Protein AF-A0AAX3NUQ2-F1 (afdb_monomer_lite)

Secondary structure (DSSP, 8-state):
--PPP-TTPBPTTT-PBPEEEEHHHHHHHHHHT-----SS-HHHHTT--SEEEE-TTTTTTTTTTTSSSPPPEE-TTS-EE-HHHHHHSTT---

Foldseek 3Di:
DPDADDAQPAQPPHRAGWWKDALVLLVVLCVPVVDDQDRDDPVRVVVDDGMDTGGCVVCVVSQPVVHPFGNWTAHPVRDIDGSVVLCPDPPPDD

Organism: NCBI:txid656

Sequence (94 aa):
MKRYLKVGDRCKQCDTPRVDISHEILLEIQRELHPSIKSIPASVLAKGRDIYAICPCCDLYALGMDLETGYPFTEVDGQTTTIHELTSRPEWRW

Radius of gyration: 12.35 Å; chains: 1; bounding box: 36×27×27 Å

Structure (mmCIF, N/CA/C/O backbone):
data_AF-A0AAX3NUQ2-F1
#
_entry.id   AF-A0AAX3NUQ2-F1
#
loop_
_atom_site.group_PDB
_atom_site.id
_atom_site.type_symbol
_atom_site.label_atom_id
_atom_site.label_alt_id
_atom_site.label_comp_id
_atom_site.label_asym_id
_atom_site.label_entity_id
_atom_site.label_seq_id
_atom_site.pdbx_PDB_ins_code
_atom_site.Cartn_x
_atom_site.Cartn_y
_atom_site.Cartn_z
_atom_site.occupancy
_atom_site.B_iso_or_equiv
_atom_site.auth_seq_id
_atom_site.auth_comp_id
_atom_site.auth_asym_id
_atom_site.auth_atom_id
_atom_site.pdbx_PDB_model_num
ATOM 1 N N . MET A 1 1 ? -22.565 -11.580 -3.063 1.00 42.44 1 MET A N 1
ATOM 2 C CA . MET A 1 1 ? -21.564 -11.517 -1.969 1.00 42.44 1 MET A CA 1
ATOM 3 C C . MET A 1 1 ? -20.559 -10.414 -2.275 1.00 42.44 1 MET A C 1
ATOM 5 O O . MET A 1 1 ? -19.934 -10.473 -3.326 1.00 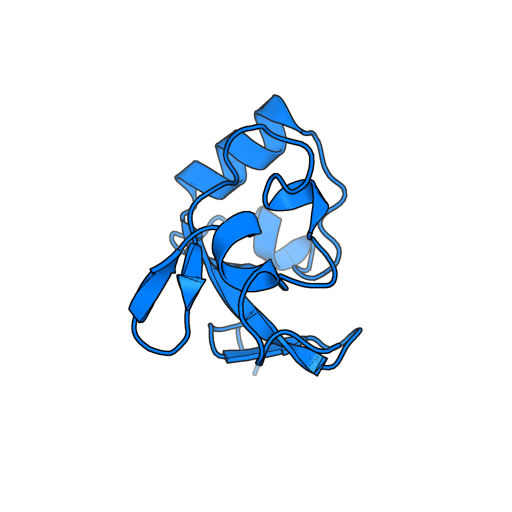42.44 1 MET A O 1
ATOM 9 N N . LYS A 1 2 ? -20.409 -9.397 -1.414 1.00 50.06 2 LYS A N 1
ATOM 10 C CA . LYS A 1 2 ? -19.323 -8.411 -1.562 1.00 50.06 2 LYS A CA 1
ATOM 11 C C . LYS A 1 2 ? -18.0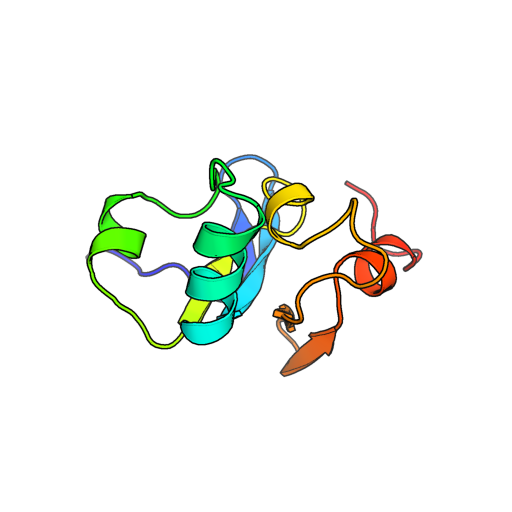21 -9.088 -1.123 1.00 50.06 2 LYS A C 1
ATOM 13 O O . LYS A 1 2 ? -17.809 -9.260 0.072 1.00 50.06 2 LYS A O 1
ATOM 18 N N . ARG A 1 3 ? -17.196 -9.538 -2.075 1.00 57.94 3 ARG A N 1
ATOM 19 C CA . ARG A 1 3 ? -15.827 -9.980 -1.770 1.00 57.94 3 ARG A CA 1
ATOM 20 C C . ARG A 1 3 ? -15.044 -8.771 -1.262 1.00 57.94 3 ARG A C 1
ATOM 22 O O . ARG A 1 3 ? -15.097 -7.699 -1.863 1.00 57.94 3 ARG A O 1
ATOM 29 N N . TYR A 1 4 ? -14.402 -8.938 -0.117 1.00 69.88 4 TYR A N 1
ATOM 30 C CA . TYR A 1 4 ? -13.520 -7.936 0.463 1.00 69.88 4 TYR A CA 1
ATOM 31 C C . TYR A 1 4 ? -12.175 -7.962 -0.259 1.00 69.88 4 TYR A C 1
ATOM 33 O O . TYR A 1 4 ? -11.750 -9.041 -0.660 1.00 69.88 4 TYR A O 1
ATOM 41 N N . LEU A 1 5 ? -11.553 -6.791 -0.424 1.00 82.50 5 LEU A N 1
ATOM 42 C CA . LEU A 1 5 ? -10.201 -6.674 -0.973 1.00 82.50 5 LEU A CA 1
ATOM 43 C C . LEU A 1 5 ? -9.204 -7.318 -0.005 1.00 82.50 5 LEU A C 1
ATOM 45 O O . LEU A 1 5 ? -9.346 -7.128 1.206 1.00 82.50 5 LEU A O 1
ATOM 49 N N . LYS A 1 6 ? -8.234 -8.055 -0.543 1.00 88.44 6 LYS A N 1
ATOM 50 C CA . LYS A 1 6 ? -7.173 -8.740 0.204 1.00 88.44 6 LYS A CA 1
ATOM 51 C C . LYS A 1 6 ? -5.800 -8.462 -0.407 1.00 88.44 6 LYS A C 1
ATOM 53 O O . LYS A 1 6 ? -5.717 -8.118 -1.588 1.00 88.44 6 LYS A O 1
ATOM 58 N N . VAL A 1 7 ? -4.740 -8.672 0.371 1.00 92.25 7 VAL A N 1
ATOM 59 C CA . VAL A 1 7 ? -3.376 -8.788 -0.155 1.00 92.25 7 VAL A CA 1
ATOM 60 C C . VAL A 1 7 ? -3.327 -9.765 -1.333 1.00 92.25 7 VAL A C 1
ATOM 62 O O . VAL A 1 7 ? -4.009 -10.793 -1.346 1.00 92.25 7 VAL A O 1
ATOM 65 N N . GLY A 1 8 ? -2.573 -9.406 -2.368 1.00 91.50 8 GLY A N 1
ATOM 66 C CA . GLY A 1 8 ? -2.438 -10.186 -3.596 1.00 91.50 8 GLY A CA 1
ATOM 67 C C . GLY A 1 8 ? -3.606 -10.078 -4.576 1.00 91.50 8 GLY A C 1
ATOM 68 O O . GLY A 1 8 ? -3.420 -10.401 -5.752 1.00 91.50 8 GLY A O 1
ATOM 69 N N . ASP A 1 9 ? -4.780 -9.574 -4.164 1.00 92.75 9 ASP A N 1
ATOM 70 C CA . ASP A 1 9 ? -5.843 -9.257 -5.121 1.00 92.75 9 ASP A CA 1
ATOM 71 C C . ASP A 1 9 ? -5.327 -8.215 -6.118 1.00 92.75 9 ASP A C 1
ATOM 73 O O . ASP A 1 9 ? -4.698 -7.218 -5.754 1.00 92.75 9 ASP A O 1
ATOM 77 N N . ARG A 1 10 ? -5.638 -8.419 -7.397 1.00 92.44 10 ARG A N 1
ATOM 78 C CA . ARG A 1 10 ? -5.223 -7.511 -8.465 1.00 92.44 10 ARG A CA 1
ATOM 79 C C . ARG A 1 10 ? -5.939 -6.167 -8.349 1.00 92.44 10 ARG A C 1
ATOM 81 O O . ARG A 1 10 ? -7.163 -6.093 -8.169 1.00 92.44 10 ARG A O 1
ATOM 88 N N . CYS A 1 11 ? -5.187 -5.072 -8.444 1.00 91.81 11 CYS A N 1
ATOM 89 C CA . CYS A 1 11 ? -5.773 -3.743 -8.511 1.00 91.81 11 CYS A CA 1
ATOM 90 C C . CYS A 1 11 ? -6.624 -3.606 -9.780 1.00 91.81 11 CYS A C 1
ATOM 92 O O . CYS A 1 11 ? -6.142 -3.800 -10.886 1.00 91.81 11 CYS A O 1
ATOM 94 N N . LYS A 1 12 ? -7.883 -3.180 -9.644 1.00 89.62 12 LYS A N 1
ATOM 95 C CA . LYS A 1 12 ? -8.782 -2.990 -10.795 1.00 89.62 12 LYS A CA 1
ATOM 96 C C . LYS A 1 12 ? -8.349 -1.880 -11.763 1.00 89.62 12 LYS A C 1
ATOM 98 O O . LYS A 1 12 ? -8.940 -1.774 -12.829 1.00 89.62 12 LYS A O 1
ATOM 103 N N . GLN A 1 13 ? -7.405 -1.025 -11.364 1.00 89.94 13 GLN A N 1
ATOM 104 C CA . GLN A 1 13 ? -6.940 0.114 -12.162 1.00 89.94 13 GLN A CA 1
ATOM 105 C C . GLN A 1 13 ? -5.680 -0.204 -12.974 1.00 89.94 13 GLN A C 1
ATOM 107 O O . GLN A 1 13 ? -5.599 0.209 -14.123 1.00 89.94 13 GLN A O 1
ATOM 112 N N . CYS A 1 14 ? -4.715 -0.925 -12.397 1.00 91.88 14 CYS A N 1
ATOM 113 C CA . CYS A 1 14 ? -3.409 -1.178 -13.024 1.00 91.88 14 CYS A CA 1
ATOM 114 C C . CYS A 1 14 ? -2.946 -2.642 -12.953 1.00 91.88 14 CYS A C 1
ATOM 116 O O . CYS A 1 14 ? -1.819 -2.935 -13.324 1.00 91.88 14 CYS A O 1
ATOM 118 N N . ASP A 1 15 ? -3.774 -3.553 -12.436 1.00 91.62 15 ASP A N 1
ATOM 119 C CA . ASP A 1 15 ? -3.472 -4.985 -12.276 1.00 91.62 15 ASP A CA 1
ATOM 120 C C . ASP A 1 15 ? -2.276 -5.325 -11.356 1.00 91.62 15 ASP A C 1
ATOM 122 O O . ASP A 1 15 ? -1.942 -6.492 -11.144 1.00 91.62 15 ASP A O 1
ATOM 126 N N . THR A 1 16 ? -1.658 -4.335 -10.707 1.00 92.88 16 THR A N 1
ATOM 127 C CA . THR A 1 16 ? -0.631 -4.572 -9.682 1.00 92.88 16 THR A CA 1
ATOM 128 C C . THR A 1 16 ? -1.234 -5.332 -8.489 1.00 92.88 16 THR A C 1
ATOM 130 O O . THR A 1 16 ? -2.342 -4.986 -8.051 1.00 92.88 16 THR A O 1
ATOM 133 N N . PRO A 1 17 ? -0.550 -6.360 -7.945 1.00 93.69 17 PRO A N 1
ATOM 134 C CA . PRO A 1 17 ? -0.969 -7.019 -6.712 1.00 93.69 17 PRO A CA 1
ATOM 135 C C . PRO A 1 17 ? -1.058 -6.018 -5.560 1.00 93.69 17 PRO A C 1
ATOM 137 O O . PRO A 1 17 ? -0.179 -5.176 -5.386 1.00 93.69 17 PRO A O 1
ATOM 140 N N . ARG A 1 18 ? -2.130 -6.099 -4.774 1.00 95.31 18 ARG A N 1
ATOM 141 C CA . ARG A 1 18 ? -2.291 -5.266 -3.579 1.00 95.31 18 ARG A CA 1
ATOM 142 C C . ARG A 1 18 ? -1.410 -5.746 -2.432 1.00 95.31 18 ARG A C 1
ATOM 144 O O . ARG A 1 18 ? -1.153 -6.942 -2.306 1.00 95.31 18 ARG A O 1
ATOM 151 N N . VAL A 1 19 ? -1.043 -4.803 -1.578 1.00 96.44 19 VAL A N 1
ATOM 152 C CA . VAL A 1 19 ? -0.321 -4.999 -0.316 1.00 96.44 19 VAL A CA 1
ATOM 153 C C . VAL A 1 19 ? -1.214 -4.585 0.847 1.00 96.44 19 VAL A C 1
ATOM 155 O O . VAL A 1 19 ? -2.173 -3.839 0.644 1.00 96.44 19 VAL A O 1
ATOM 158 N N . ASP A 1 20 ? -0.922 -5.060 2.048 1.00 97.00 20 ASP A N 1
ATOM 159 C CA . ASP A 1 20 ? -1.708 -4.757 3.240 1.00 97.00 20 ASP A CA 1
ATOM 160 C C . ASP A 1 20 ? -1.038 -3.673 4.094 1.00 97.00 20 ASP A C 1
ATOM 162 O O . ASP A 1 20 ? 0.148 -3.747 4.397 1.00 97.00 20 ASP A O 1
ATOM 166 N N . ILE A 1 21 ? -1.816 -2.681 4.522 1.00 96.38 21 ILE A N 1
ATOM 167 C CA . ILE A 1 21 ? -1.428 -1.713 5.559 1.00 96.38 21 ILE A CA 1
ATOM 168 C C . ILE A 1 21 ? -2.320 -1.878 6.787 1.00 96.38 21 ILE A C 1
ATOM 170 O O . ILE A 1 21 ? -3.500 -2.229 6.666 1.00 96.38 21 ILE A O 1
ATOM 174 N N . SER A 1 22 ? -1.771 -1.601 7.970 1.00 95.88 22 SER A N 1
ATOM 175 C CA . SER A 1 22 ? -2.552 -1.577 9.207 1.00 95.88 22 SER A CA 1
ATOM 176 C C . SER A 1 22 ? -3.462 -0.346 9.267 1.00 95.88 22 SER A C 1
ATOM 178 O O . SER A 1 22 ? -3.263 0.649 8.563 1.00 95.88 22 SER A O 1
ATOM 180 N N . HIS A 1 23 ? -4.472 -0.399 10.134 1.00 94.06 23 HIS A N 1
ATOM 181 C CA . HIS A 1 23 ? -5.327 0.755 10.398 1.00 94.06 23 HIS A CA 1
ATOM 182 C C . HIS A 1 23 ? -4.545 1.970 10.902 1.00 94.06 23 HIS A C 1
ATOM 184 O O . HIS A 1 23 ? -4.814 3.087 10.476 1.00 94.06 23 HIS A O 1
ATOM 190 N N . GLU A 1 24 ? -3.580 1.740 11.791 1.00 95.00 24 GLU A N 1
ATOM 191 C CA . GLU A 1 24 ? -2.717 2.778 12.356 1.00 95.00 24 GLU A CA 1
ATOM 192 C C . GLU A 1 24 ? -1.971 3.527 11.249 1.00 95.00 24 GLU A C 1
ATOM 194 O O . GLU A 1 24 ? -2.073 4.748 11.155 1.00 95.00 24 GLU A O 1
ATOM 199 N N . ILE A 1 25 ? -1.351 2.786 10.329 1.00 95.75 25 ILE A N 1
ATOM 200 C CA . ILE A 1 25 ? -0.634 3.353 9.184 1.00 95.75 25 ILE A CA 1
ATOM 201 C C . ILE A 1 25 ? -1.585 4.133 8.275 1.00 95.75 25 ILE A C 1
ATOM 203 O O . ILE A 1 25 ? -1.258 5.230 7.833 1.00 95.75 25 ILE A O 1
ATOM 207 N N . LEU A 1 26 ? -2.793 3.620 8.019 1.00 95.06 26 LEU A N 1
ATOM 208 C CA . LEU A 1 26 ? -3.793 4.355 7.242 1.00 95.06 26 LEU A CA 1
ATOM 209 C C . LEU A 1 26 ? -4.142 5.708 7.887 1.00 95.06 26 LEU A C 1
ATOM 211 O O . LEU A 1 26 ? -4.279 6.701 7.171 1.00 95.06 26 LEU A O 1
ATOM 215 N N . LEU A 1 27 ? -4.308 5.751 9.212 1.00 93.94 27 LEU A N 1
ATOM 216 C CA . LEU A 1 27 ? -4.608 6.990 9.933 1.00 93.94 27 LEU A CA 1
ATOM 217 C C . LEU A 1 27 ? -3.438 7.975 9.869 1.00 93.94 27 LEU A C 1
ATOM 219 O O . LEU A 1 27 ? -3.667 9.165 9.659 1.00 93.94 27 LEU A O 1
ATOM 223 N N . GLU A 1 28 ? -2.201 7.495 9.999 1.00 95.25 28 GLU A N 1
ATOM 224 C CA . GLU A 1 28 ? -1.004 8.325 9.835 1.00 95.25 28 GLU A CA 1
ATOM 225 C C . GLU A 1 28 ? -0.908 8.902 8.424 1.00 95.25 28 GLU A C 1
ATOM 227 O O . GLU A 1 28 ? -0.791 10.114 8.266 1.00 95.25 28 GLU A O 1
ATOM 232 N N . ILE A 1 29 ? -1.066 8.064 7.397 1.00 95.44 29 ILE A N 1
ATOM 233 C CA . ILE A 1 29 ? -1.092 8.484 5.992 1.00 95.44 29 ILE A CA 1
ATOM 234 C C . ILE A 1 29 ? -2.138 9.585 5.777 1.00 95.44 29 ILE A C 1
ATOM 236 O O . ILE A 1 29 ? -1.861 10.602 5.141 1.00 95.44 29 ILE A O 1
ATOM 240 N N . GLN A 1 30 ? -3.351 9.403 6.307 1.00 93.31 30 GLN A N 1
ATOM 241 C CA . GLN A 1 30 ? -4.431 10.383 6.176 1.00 93.31 30 GLN A CA 1
ATOM 242 C C . GLN A 1 30 ? -4.139 11.694 6.908 1.00 93.31 30 GLN A C 1
ATOM 244 O O . GLN A 1 30 ? -4.526 12.747 6.406 1.00 93.31 30 GLN A O 1
ATOM 249 N N . ARG A 1 31 ? -3.470 11.632 8.064 1.00 94.06 31 ARG A N 1
ATOM 250 C CA . ARG A 1 31 ? -3.134 12.797 8.890 1.00 94.06 31 ARG A CA 1
ATOM 251 C C . ARG A 1 31 ? -1.962 13.599 8.334 1.00 94.06 31 ARG A C 1
ATOM 253 O O . ARG A 1 31 ? -1.996 14.820 8.398 1.00 94.06 31 ARG A O 1
ATOM 260 N N . GLU A 1 32 ? -0.929 12.934 7.828 1.00 94.12 32 GLU A N 1
ATOM 261 C CA . GLU A 1 32 ? 0.297 13.603 7.384 1.00 94.12 32 GLU A CA 1
ATOM 262 C C . GLU A 1 32 ? 0.205 14.015 5.910 1.00 94.12 32 GLU A C 1
ATOM 264 O O . GLU A 1 32 ? 0.441 15.170 5.560 1.00 94.12 32 GLU A O 1
ATOM 269 N N . LEU A 1 33 ? -0.197 13.090 5.033 1.00 93.12 33 LEU A N 1
ATOM 270 C CA . LEU A 1 33 ? -0.138 13.290 3.581 1.00 93.12 33 LEU A CA 1
ATOM 271 C C . LEU A 1 33 ? -1.461 13.753 2.967 1.00 93.12 33 LEU A C 1
ATOM 273 O O . LEU A 1 33 ? -1.476 14.234 1.836 1.00 93.12 33 LEU A O 1
ATOM 277 N N . HIS A 1 34 ? -2.581 13.577 3.677 1.00 90.81 34 HIS A N 1
ATOM 278 C CA . HIS A 1 34 ? -3.934 13.842 3.171 1.00 90.81 34 HIS A CA 1
ATOM 279 C C . HIS A 1 34 ? -4.180 13.327 1.730 1.00 90.81 34 HIS A C 1
ATOM 281 O O . HIS A 1 34 ? -4.724 14.056 0.891 1.00 90.81 34 HIS A O 1
ATOM 287 N N . PRO A 1 35 ? -3.777 12.087 1.384 1.00 91.19 35 PRO A N 1
ATOM 288 C CA . PRO A 1 35 ? -3.765 11.659 -0.001 1.00 91.19 35 PRO A CA 1
ATOM 289 C C . PRO A 1 35 ? -5.167 11.280 -0.480 1.00 91.19 35 PRO A C 1
ATOM 291 O O . PRO A 1 35 ? -6.017 10.796 0.271 1.00 91.19 35 PRO A O 1
ATOM 294 N N . SER A 1 36 ? -5.385 11.392 -1.789 1.00 90.69 36 SER A N 1
ATOM 295 C CA . SER A 1 36 ? -6.532 10.755 -2.434 1.00 90.69 36 SER A CA 1
ATOM 296 C C . SER A 1 36 ? -6.222 9.275 -2.678 1.00 90.69 36 SER A C 1
ATOM 298 O O . SER A 1 36 ? -5.542 8.937 -3.646 1.00 90.69 36 SER A O 1
ATOM 300 N N . ILE A 1 37 ? -6.703 8.395 -1.793 1.00 92.50 37 ILE A N 1
ATOM 301 C CA . ILE A 1 37 ? -6.545 6.938 -1.933 1.00 92.50 37 ILE A CA 1
ATOM 302 C C . ILE A 1 37 ? -7.469 6.434 -3.049 1.00 92.50 37 ILE A C 1
ATOM 304 O O . ILE A 1 37 ? -8.695 6.445 -2.920 1.00 92.50 37 ILE A O 1
ATOM 308 N N . LYS A 1 38 ? -6.877 5.968 -4.148 1.00 91.81 38 LYS A N 1
ATOM 309 C CA . LYS A 1 38 ? -7.566 5.563 -5.379 1.00 91.81 38 LYS A CA 1
ATOM 310 C C . LYS A 1 38 ? -7.974 4.100 -5.362 1.00 91.81 38 LYS A C 1
ATOM 312 O O . LYS A 1 38 ? -9.016 3.747 -5.917 1.00 91.81 38 LYS A O 1
ATO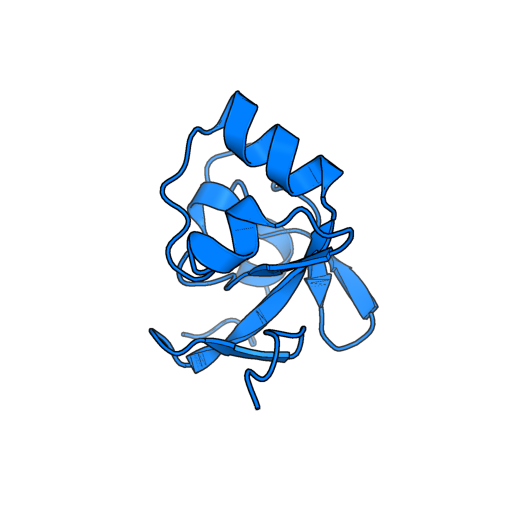M 317 N N . SER A 1 39 ? -7.162 3.231 -4.759 1.00 91.75 39 SER A N 1
ATOM 318 C CA . SER A 1 39 ? -7.389 1.791 -4.875 1.00 91.75 39 SER A CA 1
ATOM 319 C C . SER A 1 39 ? -8.359 1.231 -3.834 1.00 91.75 39 SER A C 1
ATOM 321 O O . SER A 1 39 ? -8.893 0.140 -4.054 1.00 91.75 39 SER A O 1
ATOM 323 N N . ILE A 1 40 ? -8.607 1.930 -2.724 1.00 89.69 40 ILE A N 1
ATOM 324 C CA . ILE A 1 40 ? -9.537 1.494 -1.675 1.00 89.69 40 ILE A CA 1
ATOM 325 C C . ILE A 1 40 ? -10.861 2.259 -1.830 1.00 89.69 40 ILE A C 1
ATOM 327 O O . ILE A 1 40 ? -10.873 3.485 -1.762 1.00 89.69 40 ILE A O 1
ATOM 331 N N . PRO A 1 41 ? -12.010 1.577 -1.994 1.00 87.50 41 PRO A N 1
ATOM 332 C CA . PRO A 1 41 ? -13.300 2.254 -2.059 1.00 87.50 41 PRO A CA 1
ATOM 333 C C . PRO A 1 41 ? -13.604 3.029 -0.769 1.00 87.50 41 PRO A C 1
ATOM 335 O O . PRO A 1 41 ? -13.452 2.483 0.323 1.00 87.50 41 PRO A O 1
ATOM 338 N N . ALA A 1 42 ? -14.170 4.235 -0.879 1.00 86.25 42 ALA A N 1
ATOM 339 C CA . ALA A 1 42 ? -14.564 5.052 0.279 1.00 86.25 42 ALA A CA 1
ATOM 340 C C . ALA A 1 42 ? -15.477 4.298 1.269 1.00 86.25 42 ALA A C 1
ATOM 342 O O . ALA A 1 42 ? -15.325 4.406 2.480 1.00 86.25 42 ALA A O 1
ATOM 343 N N . SER A 1 43 ? -16.372 3.444 0.756 1.00 85.25 43 SER A N 1
ATOM 344 C CA . SER A 1 43 ? -17.233 2.585 1.587 1.00 85.25 43 SER A CA 1
ATOM 345 C C . SER A 1 43 ? -16.487 1.521 2.407 1.00 85.25 43 SER A C 1
ATOM 347 O O . SER A 1 43 ? -17.054 0.978 3.353 1.00 85.25 43 SER A O 1
ATOM 349 N N . VAL A 1 44 ? -15.251 1.179 2.032 1.00 85.00 44 VAL A N 1
ATOM 350 C CA . VAL A 1 44 ? -14.368 0.277 2.787 1.00 85.00 44 VAL A CA 1
ATOM 351 C C . VAL A 1 44 ? -13.584 1.071 3.826 1.00 85.00 44 VAL A C 1
ATOM 353 O O . VAL A 1 44 ? -13.536 0.638 4.974 1.00 85.00 44 VAL A O 1
ATOM 356 N N . LEU A 1 45 ? -13.051 2.240 3.454 1.00 85.56 45 LEU A N 1
ATOM 357 C CA . LEU A 1 45 ? -12.368 3.154 4.378 1.00 85.56 45 LEU A CA 1
ATOM 358 C C . LEU A 1 45 ? -13.282 3.553 5.546 1.00 85.56 45 LEU A C 1
ATOM 360 O O . LEU A 1 45 ? -12.893 3.416 6.701 1.00 85.56 45 LEU A O 1
ATOM 364 N N . ALA A 1 46 ? -14.534 3.917 5.252 1.00 82.38 46 ALA A N 1
ATOM 365 C CA . ALA A 1 46 ? -15.513 4.366 6.243 1.00 82.38 46 ALA A CA 1
ATOM 366 C C . ALA A 1 46 ? -15.954 3.293 7.257 1.00 82.38 46 ALA A C 1
ATOM 368 O O . ALA A 1 46 ? -16.581 3.629 8.255 1.00 82.38 46 ALA A O 1
ATOM 369 N N . LYS A 1 47 ? -15.688 2.002 7.007 1.00 80.88 47 LYS A N 1
ATOM 370 C CA . LYS A 1 47 ? -16.131 0.927 7.910 1.00 80.88 47 LYS A CA 1
ATOM 371 C C . LYS A 1 47 ? -15.223 0.714 9.118 1.00 80.88 47 LYS A C 1
ATOM 373 O O . LYS A 1 47 ? -15.695 0.096 10.063 1.00 80.88 47 LYS A O 1
ATOM 378 N N . GLY A 1 48 ? -13.975 1.188 9.071 1.00 76.38 48 GLY A N 1
ATOM 379 C CA . GLY A 1 48 ? -12.951 0.829 10.055 1.00 76.38 48 GLY A CA 1
ATOM 380 C C . GLY A 1 48 ? -12.574 -0.654 9.949 1.00 76.38 48 GLY A C 1
ATOM 381 O O . GLY A 1 48 ? -13.426 -1.540 10.009 1.00 76.38 48 GLY A O 1
ATOM 382 N N . ARG A 1 49 ? -11.302 -0.952 9.707 1.00 86.00 49 ARG A N 1
ATOM 383 C CA . ARG A 1 49 ? -10.769 -2.318 9.629 1.00 86.00 49 ARG A CA 1
ATOM 384 C C . ARG A 1 49 ? -9.387 -2.332 10.227 1.00 86.00 49 ARG A C 1
ATOM 386 O O . ARG A 1 49 ? -8.700 -1.332 10.112 1.00 86.00 49 ARG A O 1
ATOM 393 N N . ASP A 1 50 ? -8.962 -3.481 10.729 1.00 90.06 50 ASP A N 1
ATOM 394 C CA . ASP A 1 50 ? -7.595 -3.636 11.230 1.00 90.06 50 ASP A CA 1
ATOM 395 C C . ASP A 1 50 ? -6.563 -3.589 10.094 1.00 90.06 50 ASP A C 1
ATOM 397 O O . ASP A 1 50 ? -5.449 -3.107 10.286 1.00 90.06 50 ASP A O 1
ATOM 401 N N . ILE A 1 51 ? -6.948 -4.067 8.902 1.00 92.88 51 ILE A N 1
ATOM 402 C CA . ILE A 1 51 ? -6.077 -4.197 7.729 1.00 92.88 51 ILE A CA 1
ATOM 403 C C . ILE A 1 51 ? -6.797 -3.726 6.459 1.00 92.88 51 ILE A C 1
ATOM 405 O O . ILE A 1 51 ? -7.991 -3.999 6.251 1.00 92.88 51 ILE A O 1
ATOM 409 N N . TYR A 1 52 ? -6.049 -3.051 5.584 1.00 94.38 52 TYR A N 1
ATOM 410 C CA . TYR A 1 52 ? -6.513 -2.559 4.293 1.00 94.38 52 TYR A CA 1
ATOM 411 C C . TYR A 1 52 ? -5.587 -2.974 3.151 1.00 94.38 52 TYR A C 1
ATOM 413 O O . TYR A 1 52 ? -4.408 -2.639 3.149 1.00 94.38 52 TYR A O 1
ATOM 421 N N . ALA A 1 53 ? -6.170 -3.592 2.123 1.00 95.12 53 ALA A N 1
ATOM 422 C CA . ALA A 1 53 ? -5.468 -3.935 0.892 1.00 95.12 53 ALA A CA 1
ATOM 423 C C . ALA A 1 53 ? -5.384 -2.728 -0.062 1.00 95.12 53 ALA A C 1
ATOM 425 O O . ALA A 1 53 ? -6.367 -2.373 -0.731 1.00 95.12 53 ALA A O 1
ATOM 426 N N . ILE A 1 54 ? -4.206 -2.119 -0.155 1.00 95.75 54 ILE A N 1
ATOM 427 C CA . ILE A 1 54 ? -3.883 -0.931 -0.953 1.00 95.75 54 ILE A CA 1
ATOM 428 C C . ILE A 1 54 ? -3.039 -1.300 -2.185 1.00 95.75 54 ILE A C 1
ATOM 430 O O . ILE A 1 54 ? -2.328 -2.300 -2.196 1.00 95.75 54 ILE A O 1
ATOM 434 N N . CYS A 1 55 ? -3.158 -0.539 -3.273 1.00 95.69 55 CYS A N 1
ATOM 435 C CA . CYS A 1 55 ? -2.361 -0.750 -4.479 1.00 95.69 55 CYS A CA 1
ATOM 436 C C . CYS A 1 55 ? -1.044 0.031 -4.392 1.00 95.69 55 CYS A C 1
ATOM 438 O O . CYS A 1 55 ? -1.091 1.264 -4.403 1.00 95.69 55 CYS A O 1
ATOM 440 N N . PRO A 1 56 ? 0.117 -0.642 -4.428 1.00 95.50 56 PRO A N 1
ATOM 441 C CA . PRO A 1 56 ? 1.399 0.044 -4.334 1.00 95.50 56 PRO A CA 1
ATOM 442 C C . PRO A 1 56 ? 1.776 0.842 -5.587 1.00 95.50 56 PRO A C 1
ATOM 444 O O . PRO A 1 56 ? 2.676 1.664 -5.531 1.00 95.50 56 PRO A O 1
ATOM 447 N N . CYS A 1 57 ? 1.074 0.651 -6.709 1.00 95.25 57 CYS A N 1
ATOM 448 C CA . CYS A 1 57 ? 1.270 1.432 -7.933 1.00 95.25 57 CYS A CA 1
ATOM 449 C C . CYS A 1 57 ? 0.328 2.651 -8.006 1.00 95.25 57 CYS A C 1
ATOM 451 O O . CYS A 1 57 ? 0.762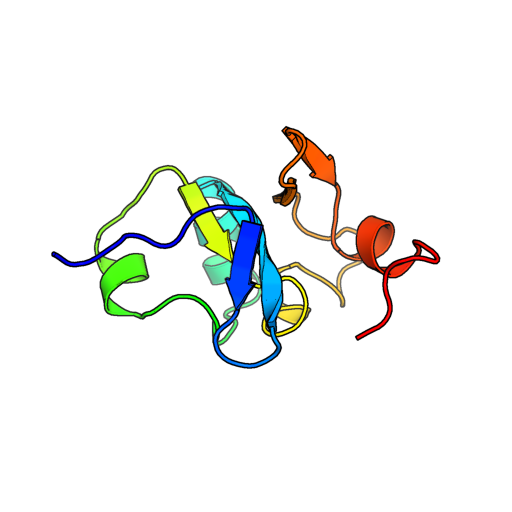 3.769 -8.266 1.00 95.25 57 CYS A O 1
ATOM 453 N N . CYS A 1 58 ? -0.973 2.477 -7.743 1.00 95.00 58 CYS A N 1
ATOM 454 C CA . CYS A 1 58 ? -1.936 3.584 -7.848 1.00 95.00 58 CYS A CA 1
ATOM 455 C C . CYS A 1 58 ? -1.832 4.589 -6.697 1.00 95.00 58 CYS A C 1
ATOM 457 O O . CYS A 1 58 ? -2.180 5.757 -6.884 1.00 95.00 58 CYS A O 1
ATOM 459 N N . ASP A 1 59 ? -1.381 4.125 -5.530 1.00 96.06 59 ASP A N 1
ATOM 460 C CA . ASP A 1 59 ? -1.322 4.896 -4.289 1.00 96.06 59 ASP A CA 1
ATOM 461 C C . ASP A 1 59 ? 0.128 5.115 -3.812 1.00 96.06 59 ASP A C 1
ATOM 463 O O . ASP A 1 59 ? 0.361 5.273 -2.618 1.00 96.06 59 ASP A O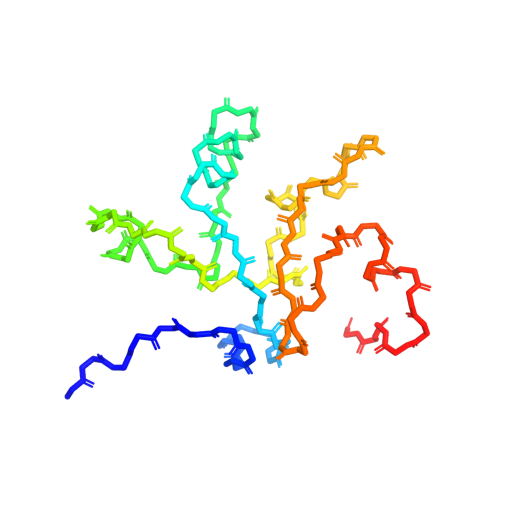 1
ATOM 467 N N . LEU A 1 60 ? 1.097 5.167 -4.742 1.00 95.12 60 LEU A N 1
ATOM 468 C CA . LEU A 1 60 ? 2.526 5.442 -4.486 1.00 95.12 60 LEU A CA 1
ATOM 469 C C . LEU A 1 60 ? 2.740 6.595 -3.494 1.00 95.12 60 LEU A C 1
ATOM 471 O O . LEU A 1 60 ? 3.454 6.456 -2.504 1.00 95.12 60 LEU A O 1
ATOM 475 N N . TYR A 1 61 ? 2.074 7.724 -3.747 1.00 95.31 61 TYR A N 1
ATOM 476 C CA . TYR A 1 61 ? 2.148 8.899 -2.882 1.00 95.31 61 TYR A CA 1
ATOM 477 C C . TYR A 1 61 ? 1.640 8.599 -1.466 1.00 95.31 61 TYR A C 1
ATOM 479 O O . TYR A 1 61 ? 2.297 8.954 -0.496 1.00 95.31 61 TYR A O 1
ATOM 487 N N . ALA A 1 62 ? 0.514 7.888 -1.337 1.00 96.50 62 ALA A N 1
ATOM 488 C CA . ALA A 1 62 ? -0.043 7.528 -0.035 1.00 96.50 62 ALA A CA 1
ATOM 489 C C . ALA A 1 62 ? 0.882 6.586 0.750 1.00 96.50 62 ALA A C 1
ATOM 491 O O . ALA A 1 62 ? 0.911 6.650 1.970 1.00 96.50 62 ALA A O 1
ATOM 492 N N . LEU A 1 63 ? 1.664 5.749 0.064 1.00 96.88 63 LEU A N 1
ATOM 493 C CA . LEU A 1 63 ? 2.682 4.896 0.685 1.00 96.88 63 LEU A CA 1
ATOM 494 C C . LEU A 1 63 ? 3.993 5.633 1.000 1.00 96.88 63 LEU A C 1
ATOM 496 O O . LEU A 1 63 ? 4.947 5.016 1.470 1.00 96.88 63 LEU A O 1
ATOM 500 N N . GLY A 1 64 ? 4.041 6.950 0.788 1.00 96.75 64 GLY A N 1
ATOM 501 C CA . GLY A 1 64 ? 5.168 7.787 1.176 1.00 96.75 64 GLY A CA 1
ATOM 502 C C . GLY A 1 64 ? 6.319 7.784 0.176 1.00 96.75 64 GLY A C 1
ATOM 503 O O . GLY A 1 64 ? 7.458 7.942 0.592 1.00 96.75 64 GLY A O 1
ATOM 504 N N . MET A 1 65 ? 6.054 7.622 -1.128 1.00 95.75 65 MET A N 1
ATOM 505 C CA . MET A 1 65 ? 7.108 7.644 -2.160 1.00 95.75 65 MET A CA 1
ATOM 506 C C . MET A 1 65 ? 7.978 8.914 -2.108 1.00 95.75 65 MET A C 1
ATOM 508 O O . MET A 1 65 ? 9.187 8.839 -2.310 1.00 95.75 65 MET A O 1
ATOM 512 N N . ASP A 1 66 ? 7.374 10.060 -1.788 1.00 94.69 66 ASP A N 1
ATOM 513 C CA . ASP A 1 66 ? 8.065 11.355 -1.710 1.00 94.69 66 ASP A CA 1
ATOM 514 C C . ASP A 1 66 ? 8.666 11.646 -0.318 1.00 94.69 66 ASP A C 1
ATOM 516 O O . ASP A 1 66 ? 9.227 12.719 -0.097 1.00 94.69 66 ASP A O 1
ATOM 520 N N . LEU A 1 67 ? 8.538 10.719 0.639 1.00 94.38 67 LEU A N 1
ATOM 521 C CA . LEU A 1 67 ? 9.150 10.822 1.965 1.00 94.38 67 LEU A CA 1
ATOM 522 C C . LEU A 1 67 ? 10.561 10.226 1.963 1.00 94.38 67 LEU A C 1
ATOM 524 O O . LEU A 1 67 ? 10.891 9.379 1.137 1.00 94.38 67 LEU A O 1
ATOM 528 N N . GLU A 1 68 ? 11.379 10.622 2.942 1.00 93.19 68 GLU A N 1
ATOM 529 C CA . GLU A 1 68 ? 12.684 9.987 3.191 1.00 93.19 68 GLU A CA 1
ATOM 530 C C . GLU A 1 68 ? 12.528 8.509 3.585 1.00 93.19 68 GLU A C 1
ATOM 532 O O . GLU A 1 68 ? 13.371 7.675 3.266 1.00 93.19 68 GLU A O 1
ATOM 537 N N . THR A 1 69 ? 11.430 8.169 4.263 1.00 92.31 69 THR A N 1
ATOM 538 C CA . THR A 1 69 ? 11.068 6.795 4.616 1.00 92.31 69 THR A CA 1
ATOM 539 C C . THR A 1 69 ? 9.589 6.577 4.323 1.00 92.31 69 THR A C 1
ATOM 541 O O . THR A 1 69 ? 8.736 7.286 4.857 1.00 92.31 69 THR A O 1
ATOM 544 N N . GLY A 1 70 ? 9.289 5.612 3.453 1.00 95.81 70 GLY A N 1
ATOM 545 C CA . GLY A 1 70 ? 7.919 5.226 3.128 1.00 95.81 70 GLY A CA 1
ATOM 546 C C . GLY A 1 70 ? 7.222 4.507 4.282 1.00 95.81 70 GLY A C 1
ATOM 547 O O . GLY A 1 70 ? 7.863 3.956 5.179 1.00 95.81 70 GLY A O 1
ATOM 548 N N . TYR A 1 71 ? 5.893 4.471 4.236 1.00 97.62 71 TYR A N 1
ATOM 549 C CA . TYR A 1 71 ? 5.114 3.741 5.231 1.00 97.62 71 TYR A CA 1
ATOM 550 C C . TYR A 1 71 ? 5.261 2.228 5.034 1.00 97.62 71 TYR A C 1
ATOM 552 O O . TYR A 1 71 ? 5.263 1.761 3.887 1.00 97.62 71 TYR A O 1
ATOM 560 N N . PRO A 1 72 ? 5.356 1.449 6.126 1.00 97.62 72 PRO A N 1
ATOM 561 C CA . PRO A 1 72 ? 5.491 0.010 6.010 1.00 97.62 72 PRO A CA 1
ATOM 562 C C . PRO A 1 72 ? 4.193 -0.634 5.505 1.00 97.62 72 PRO A C 1
ATOM 564 O O . PRO A 1 72 ? 3.087 -0.211 5.835 1.00 97.62 72 PRO A O 1
ATOM 567 N N . PHE A 1 73 ? 4.320 -1.693 4.715 1.00 97.56 73 PHE A N 1
ATOM 568 C CA . PHE A 1 73 ? 3.201 -2.536 4.293 1.00 97.56 73 PHE A CA 1
ATOM 569 C C . PHE A 1 73 ? 3.645 -3.987 4.155 1.00 97.56 73 PHE A C 1
ATOM 571 O O . PHE A 1 73 ? 4.832 -4.270 4.004 1.00 97.56 73 PHE A O 1
ATOM 578 N N . THR A 1 74 ? 2.684 -4.906 4.183 1.00 97.50 74 THR A N 1
ATOM 579 C CA . THR A 1 74 ? 2.914 -6.348 4.097 1.00 97.50 74 THR A CA 1
ATOM 580 C C . THR A 1 74 ? 2.551 -6.883 2.712 1.00 97.50 74 THR A C 1
ATOM 582 O O . THR A 1 74 ? 1.453 -6.648 2.199 1.00 97.50 74 THR A O 1
ATOM 585 N N . GLU A 1 75 ? 3.478 -7.611 2.097 1.00 95.44 75 GLU A N 1
ATOM 586 C CA . GLU A 1 75 ? 3.301 -8.279 0.807 1.00 95.44 75 GLU A CA 1
ATOM 587 C C . GLU A 1 75 ? 2.606 -9.647 0.938 1.00 95.44 75 GLU A C 1
ATOM 589 O O . GLU A 1 75 ? 2.304 -10.129 2.028 1.00 95.44 75 GLU A O 1
ATOM 594 N N . VAL A 1 76 ? 2.329 -10.291 -0.202 1.00 92.25 76 VAL A N 1
ATOM 595 C CA . VAL A 1 76 ? 1.619 -11.587 -0.275 1.00 92.25 76 VAL A CA 1
ATOM 596 C C . VAL A 1 76 ? 2.345 -12.702 0.478 1.00 92.25 76 VAL A C 1
ATOM 598 O O . VAL A 1 76 ? 1.708 -13.622 0.987 1.00 92.25 76 VAL A O 1
ATOM 601 N N . ASP A 1 77 ? 3.670 -12.633 0.536 1.00 92.12 77 ASP A N 1
ATOM 602 C CA . ASP A 1 77 ? 4.527 -13.596 1.225 1.00 92.12 77 ASP A CA 1
ATOM 603 C C . ASP A 1 77 ? 4.654 -13.324 2.736 1.00 92.12 77 ASP A C 1
ATOM 605 O O . ASP A 1 77 ? 5.297 -14.096 3.446 1.00 92.12 77 ASP A O 1
ATOM 609 N N . GLY A 1 78 ? 4.017 -12.260 3.237 1.00 93.50 78 GLY A N 1
ATOM 610 C CA . GLY A 1 78 ? 4.070 -11.851 4.636 1.00 93.50 78 GLY A CA 1
ATOM 611 C C . GLY A 1 78 ? 5.276 -10.979 4.992 1.00 93.50 78 GLY A C 1
ATOM 612 O O . GLY A 1 78 ? 5.417 -10.627 6.164 1.00 93.50 78 GLY A O 1
ATOM 613 N N . GLN A 1 79 ? 6.132 -10.611 4.032 1.00 94.88 79 GLN A N 1
ATOM 614 C CA . GLN A 1 79 ? 7.227 -9.680 4.292 1.00 94.88 79 GLN A CA 1
ATOM 615 C C . GLN A 1 79 ? 6.707 -8.254 4.442 1.00 94.88 79 GLN A C 1
ATOM 617 O O . GLN A 1 79 ? 5.899 -7.782 3.642 1.00 94.88 79 GLN A O 1
ATOM 622 N N . THR A 1 80 ? 7.199 -7.561 5.468 1.00 96.62 80 THR A N 1
ATOM 623 C CA . THR A 1 80 ? 6.977 -6.126 5.641 1.00 96.62 80 THR A CA 1
ATOM 624 C C . THR A 1 80 ? 8.106 -5.361 4.967 1.00 96.62 80 THR A C 1
ATOM 626 O O . THR A 1 80 ? 9.273 -5.601 5.262 1.00 96.62 80 THR A O 1
ATOM 629 N N . THR A 1 81 ? 7.753 -4.436 4.084 1.00 96.25 81 THR A N 1
ATOM 630 C CA . THR A 1 81 ? 8.687 -3.615 3.305 1.00 96.25 81 THR A CA 1
ATOM 631 C C . THR A 1 81 ? 8.138 -2.189 3.185 1.00 96.25 81 THR A C 1
ATOM 633 O O . THR A 1 81 ? 7.105 -1.861 3.775 1.00 96.25 81 THR A O 1
ATOM 636 N N . THR A 1 82 ? 8.815 -1.331 2.427 1.00 97.38 82 THR A N 1
ATOM 637 C CA . THR A 1 82 ? 8.362 0.030 2.103 1.00 97.38 82 THR A CA 1
ATOM 638 C C . THR A 1 82 ? 8.247 0.221 0.596 1.00 97.38 82 THR A C 1
ATOM 640 O O . THR A 1 82 ? 8.673 -0.619 -0.201 1.00 97.38 82 THR A O 1
ATOM 643 N N . ILE A 1 83 ? 7.688 1.357 0.173 1.00 96.19 83 ILE A N 1
ATOM 644 C CA . ILE A 1 83 ? 7.539 1.641 -1.255 1.00 96.19 83 ILE A CA 1
ATOM 645 C C . ILE A 1 83 ? 8.890 1.845 -1.950 1.00 96.19 83 ILE A C 1
ATOM 647 O O . ILE A 1 83 ? 9.058 1.432 -3.096 1.00 96.19 83 ILE A O 1
ATOM 651 N N . HIS A 1 84 ? 9.878 2.411 -1.256 1.00 96.44 84 HIS A N 1
ATOM 652 C CA . HIS A 1 84 ? 11.236 2.599 -1.773 1.00 96.44 84 HIS A CA 1
ATOM 653 C C . HIS A 1 84 ? 11.947 1.264 -1.993 1.00 96.44 84 HIS A C 1
ATOM 655 O O . HIS A 1 84 ? 12.528 1.036 -3.051 1.00 96.44 84 HIS A O 1
ATOM 661 N N . GLU A 1 85 ? 11.846 0.352 -1.026 1.00 95.44 85 GLU A N 1
ATOM 662 C CA . GLU A 1 85 ? 12.397 -0.996 -1.160 1.00 95.44 85 GLU A CA 1
ATOM 663 C C . GLU A 1 85 ? 11.716 -1.755 -2.297 1.00 95.44 85 GLU A C 1
ATOM 665 O O . GLU A 1 85 ? 12.405 -2.283 -3.166 1.00 95.44 85 GLU A O 1
ATOM 670 N N . LEU A 1 86 ? 10.381 -1.752 -2.340 1.00 93.50 86 LEU A N 1
ATOM 671 C CA . LEU A 1 86 ? 9.602 -2.419 -3.380 1.00 93.50 86 LEU A CA 1
ATOM 672 C C . LEU A 1 86 ? 9.940 -1.894 -4.785 1.00 93.50 86 LEU A C 1
ATOM 674 O O . LEU A 1 86 ? 10.152 -2.687 -5.698 1.00 93.50 86 LEU A O 1
ATOM 678 N N . THR A 1 87 ? 10.042 -0.573 -4.957 1.00 92.38 87 THR A N 1
ATOM 679 C CA . THR A 1 87 ? 10.342 0.059 -6.257 1.00 92.38 87 THR A CA 1
ATOM 680 C C . THR A 1 87 ? 11.788 -0.132 -6.720 1.00 92.38 87 THR A C 1
ATOM 682 O O . THR A 1 87 ? 12.063 -0.022 -7.914 1.00 92.38 87 THR A O 1
ATOM 685 N N . SER A 1 88 ? 12.708 -0.454 -5.806 1.00 92.56 88 SER A N 1
ATOM 686 C CA . SER A 1 88 ? 14.106 -0.761 -6.132 1.00 92.56 88 SER A CA 1
ATOM 687 C C . SER A 1 88 ? 14.313 -2.168 -6.706 1.00 92.56 88 SER A C 1
ATOM 689 O O . SER A 1 88 ? 15.374 -2.456 -7.269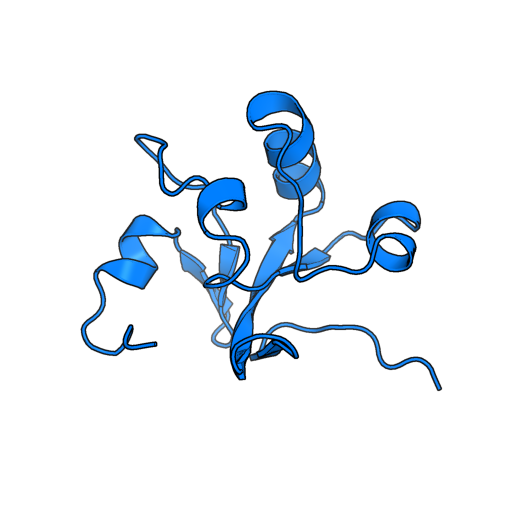 1.00 92.56 88 SER A O 1
ATOM 691 N N . ARG A 1 89 ? 13.320 -3.058 -6.570 1.00 91.62 89 ARG A N 1
ATOM 692 C CA . ARG A 1 89 ? 13.461 -4.458 -6.971 1.00 91.62 89 ARG A CA 1
ATOM 693 C C . ARG A 1 89 ? 13.386 -4.620 -8.497 1.00 91.62 89 ARG A C 1
ATOM 695 O O . ARG A 1 89 ? 12.544 -3.988 -9.133 1.00 91.62 89 ARG A O 1
ATOM 702 N N . PRO A 1 90 ? 14.202 -5.490 -9.120 1.00 85.12 90 PRO A N 1
ATOM 703 C CA . PRO A 1 90 ? 14.193 -5.689 -10.576 1.00 85.12 90 PRO A CA 1
ATOM 704 C C . PRO A 1 90 ? 12.845 -6.155 -11.146 1.00 85.12 90 PRO A C 1
ATOM 706 O O . PRO A 1 90 ? 12.513 -5.857 -12.295 1.00 85.12 90 PRO A O 1
ATOM 709 N N . GLU A 1 91 ? 12.083 -6.910 -10.355 1.00 82.38 91 GLU A N 1
ATOM 710 C CA . GLU A 1 91 ? 10.747 -7.407 -10.683 1.00 82.38 91 GLU A CA 1
ATOM 711 C C . GLU A 1 91 ? 9.662 -6.328 -10.629 1.00 82.38 91 GLU A C 1
ATOM 713 O O . GLU A 1 91 ? 8.564 -6.535 -11.151 1.00 82.38 91 GLU A O 1
ATOM 718 N N . TRP A 1 92 ? 9.960 -5.169 -10.038 1.00 77.75 92 TRP A N 1
ATOM 719 C CA . TRP A 1 92 ? 9.065 -4.025 -10.017 1.00 77.75 92 TRP A CA 1
ATOM 720 C C . TRP A 1 92 ? 9.063 -3.343 -11.389 1.00 77.75 92 TRP A C 1
ATOM 722 O O . TRP A 1 92 ? 9.789 -2.388 -11.663 1.00 77.75 92 TRP A O 1
ATOM 732 N N . ARG A 1 93 ? 8.253 -3.886 -12.297 1.00 62.22 93 ARG A N 1
ATOM 733 C CA . ARG A 1 93 ? 8.026 -3.352 -13.642 1.00 62.22 93 ARG A CA 1
ATOM 734 C C . ARG A 1 93 ? 6.528 -3.309 -13.920 1.00 62.22 93 ARG A C 1
ATOM 736 O O . ARG A 1 93 ? 5.937 -4.340 -14.240 1.00 62.22 93 ARG A O 1
ATOM 743 N N . TRP A 1 94 ? 5.937 -2.122 -13.818 1.00 59.16 94 TRP A N 1
ATOM 744 C CA . TRP A 1 94 ? 4.560 -1.830 -14.234 1.00 59.16 94 TRP A CA 1
ATOM 745 C C . TRP A 1 94 ? 4.546 -0.531 -15.027 1.00 59.16 94 TRP A C 1
ATOM 747 O O . TRP A 1 94 ? 5.146 0.449 -14.529 1.00 59.16 94 TRP A O 1
#

pLDDT: mean 90.23, std 9.97, range [42.44, 97.62]